Protein AF-A0A1W1VJ06-F1 (afdb_monomer_lite)

Sequence (60 aa):
MPDILIMWRVNLPDGLTELTLSREAPVPEVGDILIGTTETWEVTEVFRDTVGVRIYVRRT

Radius of gyration: 10.54 Å; chains: 1; bounding box: 25×23×20 Å

Foldseek 3Di:
DDDWDFPDWDQDPPQKIKTWTDQPGDFDDQQDWDDDPVFIWGWHDWDQDPPGIITIIHTD

pLDDT: mean 87.5, std 6.34, range [63.66, 94.62]

Secondary structure (DSSP, 8-state):
-----EEEEEEPGGGEEEEEEPTTSPPPPTTPEEE-SS-EEEEEEEEE-SS-EEEEEEE-

Structure (mmCIF, N/CA/C/O backbone):
data_AF-A0A1W1VJ06-F1
#
_entry.id   AF-A0A1W1VJ06-F1
#
loop_
_atom_site.group_PDB
_atom_site.id
_atom_site.type_symbol
_atom_site.label_atom_id
_atom_site.label_alt_id
_atom_site.label_comp_id
_atom_site.label_asym_id
_atom_site.label_entity_id
_atom_site.label_seq_id
_atom_site.pdbx_PDB_ins_code
_atom_site.Cartn_x
_atom_site.Cartn_y
_atom_site.Cartn_z
_atom_site.occupancy
_atom_site.B_iso_or_equiv
_atom_site.auth_seq_id
_atom_site.auth_comp_id
_atom_site.auth_asym_id
_atom_site.auth_atom_id
_atom_site.pdbx_PDB_model_num
ATOM 1 N N . MET A 1 1 ? -5.853 -11.984 -5.774 1.00 63.66 1 MET A N 1
ATOM 2 C CA . MET A 1 1 ? -5.082 -10.908 -5.128 1.00 63.66 1 MET A CA 1
ATOM 3 C C . MET A 1 1 ? -3.664 -11.434 -4.994 1.00 63.66 1 MET A C 1
ATOM 5 O O . MET A 1 1 ? -3.536 -12.532 -4.467 1.00 63.66 1 MET A O 1
ATOM 9 N N . PRO A 1 2 ? -2.657 -10.802 -5.609 1.00 73.19 2 PRO A N 1
ATOM 10 C CA . PRO A 1 2 ? -1.292 -11.304 -5.539 1.00 73.19 2 PRO A CA 1
ATOM 11 C C . PRO A 1 2 ? -0.693 -11.077 -4.147 1.00 73.1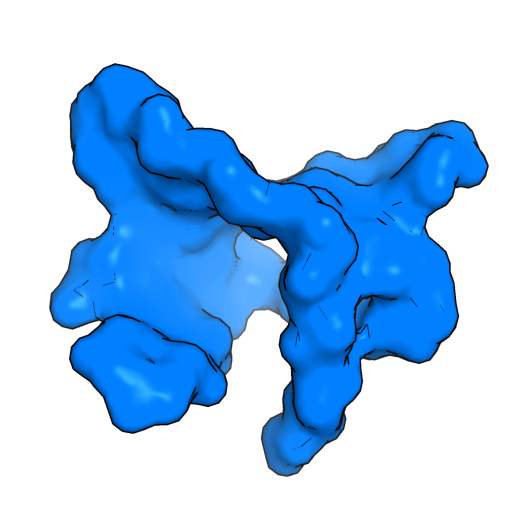9 2 PRO A C 1
ATOM 13 O O . PRO A 1 2 ? -0.993 -10.072 -3.503 1.00 73.19 2 PRO A O 1
ATOM 16 N N . ASP A 1 3 ? 0.162 -11.994 -3.705 1.00 77.88 3 ASP A N 1
ATOM 17 C CA . ASP A 1 3 ? 0.908 -11.840 -2.459 1.00 77.88 3 ASP A CA 1
ATOM 18 C C . ASP A 1 3 ? 1.966 -10.738 -2.605 1.00 77.88 3 ASP A C 1
ATOM 20 O O . ASP A 1 3 ? 2.783 -10.751 -3.530 1.00 77.88 3 ASP A O 1
ATOM 24 N N . ILE A 1 4 ? 1.957 -9.772 -1.684 1.00 82.56 4 ILE A N 1
ATOM 25 C CA . ILE A 1 4 ? 2.927 -8.675 -1.638 1.00 82.56 4 ILE A CA 1
ATOM 26 C C . ILE A 1 4 ? 3.842 -8.895 -0.438 1.00 82.56 4 ILE A C 1
ATOM 28 O O . ILE A 1 4 ? 3.412 -8.833 0.715 1.00 82.56 4 ILE A O 1
ATOM 32 N N . LEU A 1 5 ? 5.128 -9.120 -0.707 1.00 83.06 5 LEU A N 1
ATOM 33 C CA . LEU A 1 5 ? 6.134 -9.202 0.344 1.00 83.06 5 LEU A CA 1
ATOM 34 C C . LEU A 1 5 ? 6.525 -7.794 0.810 1.00 83.06 5 LEU A C 1
ATOM 36 O O . LEU A 1 5 ? 7.157 -7.032 0.070 1.00 83.06 5 LEU A O 1
ATOM 40 N N . ILE A 1 6 ? 6.177 -7.479 2.057 1.00 84.62 6 ILE A N 1
ATOM 41 C CA . ILE A 1 6 ? 6.598 -6.257 2.746 1.00 84.62 6 ILE A CA 1
ATOM 42 C C . ILE A 1 6 ? 7.998 -6.492 3.318 1.00 84.62 6 ILE A C 1
ATOM 44 O O . ILE A 1 6 ? 8.191 -7.316 4.209 1.00 84.62 6 ILE A O 1
ATOM 48 N N . MET A 1 7 ? 8.971 -5.749 2.803 1.00 86.94 7 MET A N 1
ATOM 49 C CA . MET A 1 7 ? 10.366 -5.785 3.246 1.00 86.94 7 MET A CA 1
ATOM 50 C C . MET A 1 7 ? 10.582 -4.958 4.510 1.00 86.94 7 MET A C 1
ATOM 52 O O . MET A 1 7 ? 11.407 -5.304 5.354 1.00 86.94 7 MET A O 1
ATOM 56 N N . TRP A 1 8 ? 9.863 -3.842 4.630 1.00 88.38 8 TRP A N 1
ATOM 57 C CA . TRP A 1 8 ? 10.016 -2.915 5.743 1.00 88.38 8 TRP A CA 1
ATOM 58 C C . TRP A 1 8 ? 8.702 -2.200 6.054 1.00 88.38 8 TRP A C 1
ATOM 60 O O . TRP A 1 8 ? 7.931 -1.905 5.141 1.00 88.38 8 TRP A O 1
ATOM 70 N N . ARG A 1 9 ? 8.463 -1.907 7.337 1.00 90.69 9 ARG A N 1
ATOM 71 C CA . ARG A 1 9 ? 7.2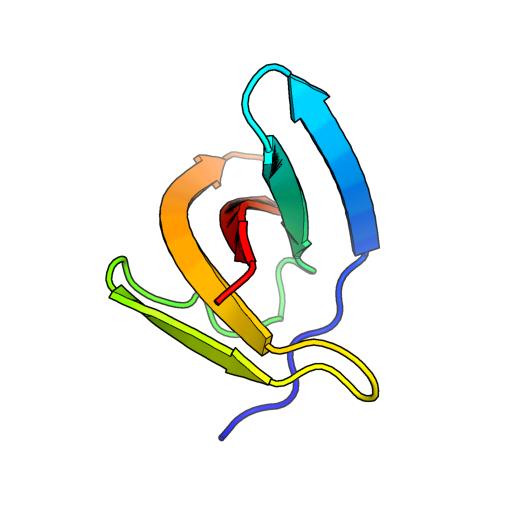87 -1.175 7.832 1.00 90.69 9 ARG A CA 1
ATOM 72 C C . ARG A 1 9 ? 7.725 -0.089 8.810 1.00 90.69 9 ARG A C 1
ATOM 74 O O . ARG A 1 9 ? 8.407 -0.391 9.788 1.00 90.69 9 ARG A O 1
ATOM 81 N N . VAL A 1 10 ? 7.270 1.144 8.595 1.00 92.31 10 VAL A N 1
ATOM 82 C CA . VAL A 1 10 ? 7.453 2.275 9.518 1.00 92.31 10 VAL A CA 1
ATOM 83 C C . VAL A 1 10 ? 6.103 2.914 9.799 1.00 92.31 10 VAL A C 1
ATOM 85 O O . VAL A 1 10 ? 5.379 3.265 8.876 1.00 92.31 10 VAL A O 1
ATOM 88 N N . ASN A 1 11 ? 5.759 3.094 11.073 1.00 90.88 11 ASN A N 1
ATOM 89 C CA . ASN A 1 11 ? 4.587 3.886 11.438 1.00 90.88 11 ASN A CA 1
ATOM 90 C C . ASN A 1 11 ? 4.995 5.362 11.483 1.00 90.88 11 ASN A C 1
ATOM 92 O O . ASN A 1 11 ? 5.940 5.724 12.186 1.00 90.88 11 ASN A O 1
ATOM 96 N N . LEU A 1 12 ? 4.295 6.193 10.722 1.00 88.56 12 LEU A N 1
ATOM 97 C CA . LEU A 1 12 ? 4.514 7.628 10.642 1.00 88.56 12 LEU A CA 1
ATOM 98 C C . LEU A 1 12 ? 3.579 8.374 11.609 1.00 88.56 12 LEU A C 1
ATOM 100 O O . LEU A 1 12 ? 2.591 7.804 12.091 1.00 88.56 12 LEU A O 1
ATOM 104 N N . PRO A 1 13 ? 3.865 9.657 11.897 1.00 84.69 13 PRO A N 1
ATOM 105 C CA . PRO A 1 13 ? 2.888 10.550 12.510 1.00 84.69 13 PRO A CA 1
ATOM 106 C C . PRO A 1 13 ? 1.571 10.557 11.711 1.00 84.69 13 PRO A C 1
ATOM 108 O O . PRO A 1 13 ? 1.527 10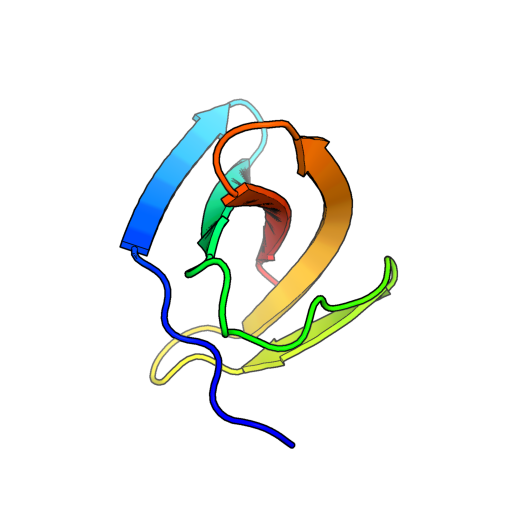.151 10.551 1.00 84.69 13 PRO A O 1
ATOM 111 N N . ASP A 1 14 ? 0.480 10.987 12.343 1.00 82.56 14 ASP A N 1
ATOM 112 C CA . ASP A 1 14 ? -0.844 11.134 11.707 1.00 82.56 14 ASP A CA 1
ATOM 113 C C . ASP A 1 14 ? -1.561 9.821 11.326 1.00 82.56 14 ASP A C 1
ATOM 115 O O . ASP A 1 14 ? -2.619 9.826 10.688 1.00 82.56 14 ASP A O 1
ATOM 119 N N . GLY A 1 15 ? -1.035 8.681 11.788 1.00 83.50 15 GLY A N 1
ATOM 120 C CA . GLY A 1 15 ? -1.647 7.363 11.592 1.00 83.50 15 GLY A CA 1
ATOM 121 C C . GLY A 1 15 ? -1.397 6.764 10.207 1.00 83.50 15 GLY A C 1
ATOM 122 O O . GLY A 1 15 ? -2.086 5.819 9.818 1.00 83.50 15 GLY A O 1
ATOM 123 N N . LEU A 1 16 ? -0.425 7.305 9.472 1.00 91.06 16 LEU A N 1
ATOM 124 C CA . LEU A 1 16 ? 0.083 6.721 8.237 1.00 91.06 16 LEU A CA 1
ATOM 125 C C . LEU A 1 16 ? 1.109 5.628 8.542 1.00 91.06 16 LEU A C 1
ATOM 127 O O . LEU A 1 16 ? 1.788 5.631 9.567 1.00 91.06 16 LEU A O 1
ATOM 131 N N . THR A 1 17 ? 1.226 4.666 7.641 1.00 93.25 17 THR A N 1
ATOM 132 C CA . THR A 1 17 ? 2.241 3.615 7.692 1.00 93.25 17 THR A CA 1
ATOM 133 C C . THR A 1 17 ? 2.959 3.581 6.354 1.00 93.25 17 THR A C 1
ATOM 135 O O . THR A 1 17 ? 2.329 3.425 5.315 1.00 93.25 17 THR A O 1
ATOM 138 N N . GLU A 1 18 ? 4.277 3.718 6.371 1.00 93.81 18 GLU A N 1
ATOM 139 C CA . GLU A 1 18 ? 5.119 3.442 5.214 1.00 93.81 18 GLU A CA 1
ATOM 140 C C . GLU A 1 18 ? 5.383 1.940 5.129 1.00 93.81 18 GLU A C 1
ATOM 142 O O . GLU A 1 18 ? 5.836 1.323 6.099 1.00 93.81 18 GLU A O 1
ATOM 147 N N . LEU A 1 19 ? 5.132 1.358 3.961 1.00 91.50 19 LEU A N 1
ATOM 148 C CA . LEU A 1 19 ? 5.521 -0.003 3.622 1.00 91.50 19 LEU A CA 1
ATOM 149 C C . LEU A 1 19 ? 6.508 0.044 2.459 1.00 91.50 19 LEU A C 1
ATOM 151 O O . LEU A 1 19 ? 6.236 0.632 1.416 1.00 91.50 19 LEU A O 1
ATOM 155 N N . THR A 1 20 ? 7.654 -0.607 2.622 1.00 91.19 20 THR A N 1
ATOM 156 C CA . THR A 1 20 ? 8.576 -0.874 1.515 1.00 91.19 20 THR A CA 1
ATOM 157 C C . THR A 1 20 ? 8.313 -2.277 0.998 1.00 91.19 20 THR A C 1
ATOM 159 O O . THR A 1 20 ? 8.360 -3.242 1.762 1.00 91.19 20 THR A O 1
ATOM 162 N N . LEU A 1 21 ? 8.041 -2.394 -0.296 1.00 89.62 21 LEU A N 1
ATOM 163 C CA . LEU A 1 21 ? 7.761 -3.654 -0.972 1.00 89.62 21 LEU A CA 1
ATOM 164 C C . LEU A 1 21 ? 9.029 -4.198 -1.634 1.00 89.62 21 LEU A C 1
ATOM 166 O O . LEU A 1 21 ? 9.934 -3.441 -2.001 1.00 89.62 21 LEU A O 1
ATOM 170 N N . SER A 1 22 ? 9.080 -5.517 -1.828 1.00 84.94 22 SER A N 1
ATOM 171 C CA . SER A 1 22 ? 10.082 -6.119 -2.713 1.00 84.94 22 SER A CA 1
ATOM 172 C C . SER A 1 22 ? 9.939 -5.572 -4.139 1.00 84.94 22 SER A C 1
ATOM 174 O O . SER A 1 22 ? 8.829 -5.332 -4.609 1.00 84.94 22 SER A O 1
ATOM 176 N N . ARG A 1 23 ? 11.055 -5.426 -4.862 1.00 79.19 23 ARG A N 1
ATOM 177 C CA . ARG A 1 23 ? 11.055 -5.013 -6.280 1.00 79.19 23 ARG A CA 1
ATOM 178 C C . ARG A 1 23 ? 10.277 -5.956 -7.193 1.00 79.19 23 ARG A C 1
ATOM 180 O O . ARG A 1 23 ? 9.826 -5.538 -8.252 1.00 79.19 23 ARG A O 1
ATOM 187 N N . GLU A 1 24 ? 10.179 -7.220 -6.805 1.00 80.81 24 GLU A N 1
ATOM 188 C CA . GLU A 1 24 ? 9.477 -8.256 -7.565 1.00 80.81 24 GLU A CA 1
ATOM 189 C C . GLU A 1 24 ? 7.987 -8.319 -7.213 1.00 80.81 24 GLU A C 1
ATOM 191 O O . GLU A 1 24 ? 7.226 -9.026 -7.871 1.00 80.81 24 GLU A O 1
ATOM 196 N N . ALA A 1 25 ? 7.558 -7.588 -6.177 1.00 81.19 25 ALA A N 1
ATOM 197 C CA . ALA A 1 25 ? 6.162 -7.550 -5.788 1.00 81.19 25 ALA A CA 1
ATOM 198 C C . ALA A 1 25 ? 5.347 -6.700 -6.779 1.00 81.19 25 ALA A C 1
ATOM 200 O O . ALA A 1 25 ? 5.826 -5.664 -7.256 1.00 81.19 25 ALA A O 1
ATOM 201 N N . PRO A 1 26 ? 4.097 -7.094 -7.070 1.00 85.31 26 PRO A N 1
ATOM 202 C CA . PRO A 1 26 ? 3.187 -6.239 -7.811 1.00 85.31 26 PRO A CA 1
ATOM 203 C C . PRO A 1 26 ? 2.963 -4.938 -7.047 1.00 85.31 26 PRO A C 1
ATOM 205 O O . PRO A 1 26 ? 2.811 -4.931 -5.824 1.00 85.31 26 PRO A O 1
ATOM 208 N N . VAL A 1 27 ? 2.963 -3.830 -7.785 1.00 88.44 27 VAL A N 1
ATOM 209 C CA . VAL A 1 27 ? 2.825 -2.502 -7.196 1.00 88.44 27 VAL A CA 1
ATOM 210 C C . VAL A 1 27 ? 1.347 -2.144 -7.112 1.00 88.44 27 VAL A C 1
ATOM 212 O O . VAL A 1 27 ? 0.728 -2.031 -8.171 1.00 88.44 27 VAL A O 1
ATOM 215 N N . PRO A 1 28 ? 0.796 -1.950 -5.903 1.00 89.81 28 PRO A N 1
ATOM 216 C CA . PRO A 1 28 ? -0.587 -1.527 -5.749 1.00 89.81 28 PRO A CA 1
ATOM 217 C C . PRO A 1 28 ? -0.779 -0.085 -6.232 1.00 89.81 28 PRO A C 1
ATOM 219 O O . PRO A 1 28 ? 0.185 0.677 -6.375 1.00 89.81 28 PRO A O 1
ATOM 222 N N . GLU A 1 29 ? -2.029 0.276 -6.486 1.00 92.06 29 GLU A N 1
ATOM 223 C CA . GLU A 1 29 ? -2.455 1.613 -6.885 1.00 92.06 29 GLU A CA 1
ATOM 224 C C . GLU A 1 29 ? -3.051 2.381 -5.698 1.00 92.06 29 GLU A C 1
ATOM 226 O O . GLU A 1 29 ? -3.412 1.814 -4.669 1.00 92.06 29 GLU A O 1
ATOM 231 N N . VAL A 1 30 ? -3.127 3.708 -5.813 1.00 94.25 30 VAL A N 1
ATOM 232 C CA . VAL A 1 30 ? -3.779 4.534 -4.786 1.00 94.25 30 VAL A CA 1
ATOM 233 C C . VAL A 1 30 ? -5.270 4.195 -4.735 1.00 94.25 30 VAL A C 1
ATOM 235 O O . VAL A 1 30 ? -5.933 4.161 -5.769 1.00 94.25 30 VAL A O 1
ATOM 238 N N . GLY A 1 31 ? -5.787 3.969 -3.528 1.00 93.06 31 GLY A N 1
ATOM 239 C CA . GLY A 1 31 ? -7.141 3.479 -3.267 1.00 93.06 31 GLY A CA 1
ATOM 240 C C . GLY A 1 31 ? -7.248 1.953 -3.191 1.00 93.06 31 GLY A C 1
ATOM 241 O O . GLY A 1 31 ? -8.299 1.446 -2.798 1.00 93.06 31 GLY A O 1
ATOM 242 N N . ASP A 1 32 ? -6.183 1.207 -3.516 1.00 92.69 32 ASP A N 1
ATOM 243 C CA . ASP A 1 32 ? -6.182 -0.241 -3.313 1.00 92.69 32 ASP A CA 1
ATOM 244 C C . ASP A 1 32 ? -6.247 -0.587 -1.826 1.00 92.69 32 ASP A C 1
ATOM 246 O O . ASP A 1 32 ? -5.647 0.069 -0.970 1.00 92.69 32 ASP A O 1
ATOM 250 N N . ILE A 1 33 ? -6.936 -1.686 -1.527 1.00 91.69 33 ILE A N 1
ATOM 251 C CA . ILE A 1 33 ? -7.034 -2.231 -0.177 1.00 91.69 33 ILE A CA 1
ATOM 252 C C . ILE A 1 33 ? -6.047 -3.386 -0.027 1.00 91.69 33 ILE A C 1
ATOM 254 O O . ILE A 1 33 ? -6.175 -4.420 -0.681 1.00 91.69 33 ILE A O 1
ATOM 258 N N . LEU A 1 34 ? -5.080 -3.231 0.872 1.00 89.81 34 LEU A N 1
ATOM 259 C CA . LEU A 1 34 ? -4.156 -4.276 1.290 1.00 89.81 34 LEU A CA 1
ATOM 260 C C . LEU A 1 34 ? -4.713 -5.002 2.508 1.00 89.81 34 LEU A C 1
ATOM 262 O O . LEU A 1 34 ? -4.936 -4.407 3.561 1.00 89.81 34 LEU A O 1
ATOM 266 N N . ILE A 1 35 ? -4.903 -6.309 2.372 1.00 88.62 35 ILE A N 1
ATOM 267 C CA . ILE A 1 35 ? -5.405 -7.165 3.445 1.00 88.62 35 ILE A CA 1
ATOM 268 C C . ILE A 1 35 ? -4.213 -7.906 4.040 1.00 88.62 35 ILE A C 1
ATOM 270 O O . ILE A 1 35 ? -3.666 -8.826 3.434 1.00 88.62 35 ILE A O 1
ATOM 274 N N . GLY A 1 36 ? -3.788 -7.473 5.222 1.00 84.75 36 GLY A N 1
ATOM 275 C CA . GLY A 1 36 ? -2.846 -8.210 6.047 1.00 84.75 36 GLY A CA 1
ATOM 276 C C . GLY A 1 36 ? -3.531 -9.329 6.824 1.00 84.75 36 GLY A C 1
ATOM 277 O O . GLY A 1 36 ? -4.749 -9.485 6.826 1.00 84.75 36 GLY A O 1
ATOM 278 N N . THR A 1 37 ? -2.734 -10.100 7.553 1.00 83.12 37 THR A N 1
ATOM 279 C CA . THR A 1 37 ? -3.238 -11.189 8.403 1.00 83.12 37 THR A CA 1
ATOM 280 C C . THR A 1 37 ? -4.081 -10.696 9.579 1.00 83.12 37 THR A C 1
ATOM 282 O O . THR A 1 37 ? -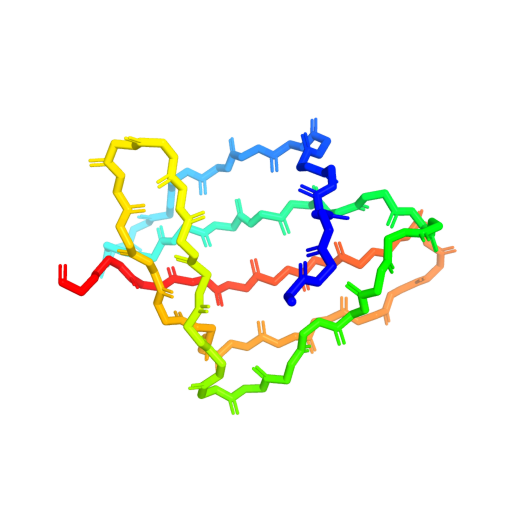4.975 -11.408 10.028 1.00 83.12 37 THR A O 1
ATOM 285 N N . THR A 1 38 ? -3.801 -9.497 10.092 1.00 85.06 38 THR A N 1
ATOM 286 C CA . THR A 1 38 ? -4.461 -8.936 11.286 1.00 85.06 38 THR A CA 1
ATOM 287 C C . THR A 1 38 ? -5.054 -7.548 11.070 1.00 85.06 38 THR A C 1
ATOM 289 O O . THR A 1 38 ? -5.748 -7.034 11.944 1.00 85.06 38 THR A O 1
ATOM 292 N N . GLU A 1 39 ? -4.733 -6.897 9.956 1.00 87.75 39 GLU A N 1
ATOM 293 C CA . GLU A 1 39 ? -5.067 -5.498 9.694 1.00 87.75 39 GLU A CA 1
ATOM 294 C C . GLU A 1 39 ? -5.389 -5.327 8.211 1.00 87.75 39 GLU A C 1
ATOM 296 O O . GLU A 1 39 ? -4.830 -6.026 7.368 1.00 87.75 39 GLU A O 1
ATOM 301 N N . THR A 1 40 ? -6.265 -4.374 7.910 1.00 91.06 40 THR A N 1
ATOM 302 C CA . THR A 1 40 ? -6.554 -3.934 6.547 1.00 91.06 40 THR A CA 1
ATOM 303 C C . THR A 1 40 ? -6.075 -2.499 6.403 1.00 91.06 40 THR A C 1
ATOM 305 O O . THR A 1 40 ? -6.225 -1.691 7.327 1.00 91.06 40 THR A O 1
ATOM 308 N N . TRP A 1 41 ? -5.482 -2.190 5.258 1.00 92.81 41 TRP A N 1
ATOM 309 C CA . TRP A 1 41 ? -4.982 -0.861 4.955 1.00 92.81 41 TRP A CA 1
ATOM 310 C C . TRP A 1 41 ? -5.436 -0.401 3.577 1.00 92.81 41 TRP A C 1
ATOM 312 O O . TRP A 1 41 ? -5.504 -1.196 2.648 1.00 92.81 41 TRP A O 1
ATOM 322 N N . GLU A 1 4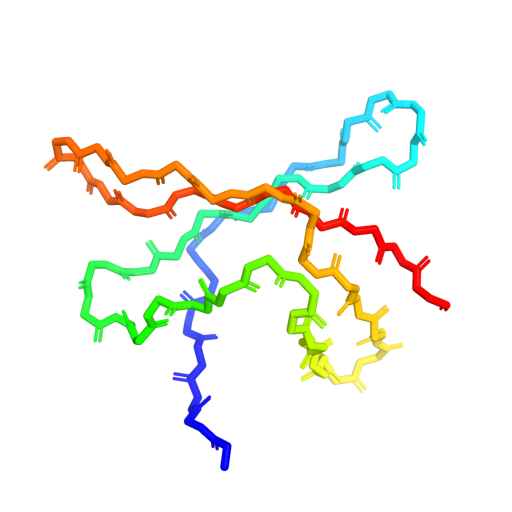2 ? -5.679 0.892 3.434 1.00 94.31 42 GLU A N 1
ATOM 323 C CA . GLU A 1 42 ? -5.906 1.561 2.158 1.00 94.31 42 GLU A CA 1
ATOM 324 C C . GLU A 1 42 ? -4.615 2.252 1.714 1.00 94.31 42 GLU A C 1
ATOM 326 O O . GLU A 1 42 ? -3.976 2.951 2.505 1.00 94.31 42 GLU A O 1
ATOM 331 N N . VAL A 1 43 ? -4.217 2.057 0.458 1.00 94.38 43 VAL A N 1
ATOM 332 C CA . VAL A 1 43 ? -3.046 2.712 -0.129 1.00 94.38 43 VAL A CA 1
ATOM 333 C C . VAL A 1 43 ? -3.376 4.168 -0.421 1.00 94.38 43 VAL A C 1
ATOM 335 O O . VAL A 1 43 ? -4.233 4.468 -1.246 1.00 94.38 43 VAL A O 1
ATOM 338 N N . THR A 1 44 ? -2.668 5.086 0.226 1.00 94.62 44 THR A N 1
ATOM 339 C CA . THR A 1 44 ? -2.873 6.526 0.043 1.00 94.62 44 THR A CA 1
ATOM 340 C C . THR A 1 44 ? -1.904 7.112 -0.973 1.00 94.62 44 THR A C 1
ATOM 342 O O . THR A 1 44 ? -2.275 8.011 -1.721 1.00 94.62 44 THR A O 1
ATOM 345 N N . GLU A 1 45 ? -0.669 6.609 -1.024 1.00 94.44 45 GLU A N 1
ATOM 346 C CA . GLU A 1 45 ? 0.366 7.102 -1.937 1.00 94.44 45 GLU A CA 1
ATOM 347 C C . GLU A 1 45 ? 1.332 5.988 -2.350 1.00 94.44 45 GLU A C 1
ATOM 349 O O . GLU A 1 45 ? 1.601 5.060 -1.584 1.00 94.44 45 GLU A O 1
ATOM 354 N N . VAL A 1 46 ? 1.892 6.102 -3.558 1.00 93.00 46 VAL A N 1
ATOM 355 C CA . VAL A 1 46 ? 2.814 5.118 -4.140 1.00 93.00 46 VAL A CA 1
ATOM 356 C C . VAL A 1 46 ? 4.032 5.830 -4.726 1.00 93.00 46 VAL A C 1
ATOM 358 O O . VAL A 1 46 ? 3.919 6.614 -5.666 1.00 93.00 46 VAL A O 1
ATOM 361 N N . PHE A 1 47 ? 5.213 5.500 -4.213 1.00 91.00 47 PHE A N 1
ATOM 362 C CA . PHE A 1 47 ? 6.511 5.997 -4.659 1.00 91.00 47 PHE A CA 1
ATOM 363 C C . PHE A 1 47 ? 7.316 4.852 -5.261 1.00 91.00 47 PHE A C 1
ATOM 365 O O . PHE A 1 47 ? 7.611 3.850 -4.610 1.00 91.00 47 PHE A O 1
ATOM 372 N N . ARG A 1 48 ? 7.703 5.008 -6.525 1.00 86.94 48 ARG A N 1
ATOM 373 C CA . ARG A 1 48 ? 8.577 4.061 -7.221 1.00 86.94 48 ARG A CA 1
ATOM 374 C C . ARG A 1 48 ? 9.936 4.718 -7.380 1.00 86.94 48 ARG A C 1
ATOM 376 O O . ARG A 1 48 ? 10.024 5.777 -7.998 1.00 86.94 48 ARG A O 1
ATOM 383 N N . ASP A 1 49 ? 10.974 4.113 -6.816 1.00 79.50 49 ASP A N 1
ATOM 384 C CA . ASP A 1 49 ? 12.333 4.632 -6.912 1.00 79.50 49 ASP A CA 1
ATOM 385 C C . ASP A 1 49 ? 13.301 3.616 -7.538 1.00 79.50 49 ASP A C 1
ATOM 387 O O . ASP A 1 49 ? 12.975 2.462 -7.818 1.00 79.50 49 ASP A O 1
ATOM 391 N N . THR A 1 50 ? 14.526 4.103 -7.750 1.00 75.12 50 THR A N 1
ATOM 392 C CA . THR A 1 50 ? 15.773 3.335 -7.811 1.00 75.12 50 THR A CA 1
ATOM 393 C C . THR A 1 50 ? 15.731 1.919 -7.277 1.00 75.12 50 THR A C 1
ATOM 395 O O . THR A 1 50 ? 16.068 0.951 -7.945 1.00 75.12 50 THR A O 1
ATOM 398 N N . VAL A 1 51 ? 15.422 1.853 -5.990 1.00 75.06 51 VAL A N 1
ATOM 399 C CA . VAL A 1 51 ? 15.811 0.856 -4.999 1.00 75.06 51 VAL A CA 1
ATOM 400 C C . VAL A 1 51 ? 14.645 -0.081 -4.691 1.00 75.06 51 VAL A C 1
ATOM 402 O O . VAL A 1 51 ? 14.879 -1.252 -4.405 1.00 75.06 51 VAL A O 1
ATOM 405 N N . GLY A 1 52 ? 13.408 0.363 -4.882 1.00 80.50 52 GLY A N 1
ATOM 406 C CA . GLY A 1 52 ? 12.209 -0.428 -4.687 1.00 80.50 52 GLY A CA 1
ATOM 407 C C . GLY A 1 52 ? 10.936 0.395 -4.820 1.00 80.50 52 GLY A C 1
ATOM 408 O O . GLY A 1 52 ? 10.869 1.414 -5.508 1.00 80.50 52 GLY A O 1
ATOM 409 N N . VAL A 1 53 ? 9.895 -0.096 -4.162 1.00 90.25 53 VAL A N 1
ATOM 410 C CA . VAL A 1 53 ? 8.576 0.529 -4.153 1.00 90.25 53 VAL A CA 1
ATOM 411 C C . VAL A 1 53 ? 8.237 0.830 -2.707 1.00 90.25 53 VAL A C 1
ATOM 413 O O . VAL A 1 53 ? 8.244 -0.070 -1.868 1.00 90.25 53 VAL A O 1
ATOM 416 N N . ARG A 1 54 ? 7.957 2.095 -2.411 1.00 92.69 54 ARG A N 1
ATOM 417 C CA . ARG A 1 54 ? 7.451 2.531 -1.111 1.00 92.69 54 ARG A CA 1
ATOM 418 C C . ARG A 1 54 ? 6.017 2.963 -1.286 1.00 92.69 54 ARG A C 1
ATOM 420 O O . ARG A 1 54 ? 5.691 3.653 -2.244 1.00 92.69 54 ARG A O 1
ATOM 427 N N . ILE A 1 55 ? 5.167 2.568 -0.364 1.00 93.94 55 ILE A N 1
ATOM 428 C CA . ILE A 1 55 ? 3.775 2.983 -0.351 1.00 93.94 55 ILE A CA 1
ATOM 429 C C . ILE A 1 55 ? 3.446 3.538 1.024 1.00 93.94 55 ILE A C 1
ATOM 431 O O . ILE A 1 55 ? 3.930 3.023 2.033 1.00 93.94 55 ILE A O 1
ATOM 435 N N . TYR A 1 56 ? 2.622 4.574 1.061 1.00 94.50 56 TYR A N 1
ATOM 436 C CA . TYR A 1 56 ? 1.973 4.990 2.293 1.00 94.50 56 TYR A CA 1
ATOM 437 C C . TYR A 1 56 ? 0.580 4.399 2.323 1.00 94.50 56 TYR A C 1
ATOM 439 O O . TYR A 1 56 ? -0.140 4.396 1.322 1.00 94.50 56 TYR A O 1
ATOM 447 N N . VAL A 1 57 ? 0.227 3.868 3.483 1.00 94.25 57 VAL A N 1
ATOM 448 C CA . VAL A 1 57 ? -1.062 3.247 3.719 1.00 94.25 57 VAL A CA 1
ATOM 449 C C . VAL A 1 57 ? -1.672 3.775 5.002 1.00 94.25 57 VAL A C 1
ATOM 451 O O . VAL A 1 57 ? -0.968 4.173 5.936 1.00 94.25 57 VAL A O 1
ATOM 454 N N . ARG A 1 58 ? -2.997 3.738 5.069 1.00 93.69 58 ARG A N 1
ATOM 455 C CA . ARG A 1 58 ? -3.764 4.098 6.256 1.00 93.69 58 ARG A CA 1
ATOM 456 C C . ARG A 1 58 ? -4.606 2.917 6.697 1.00 93.69 58 ARG A C 1
ATOM 458 O O . ARG A 1 58 ? -5.192 2.232 5.87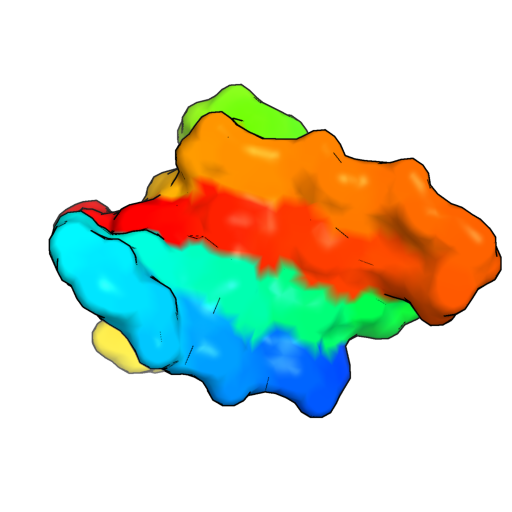0 1.00 93.69 58 ARG A O 1
ATOM 465 N N . ARG A 1 59 ? -4.663 2.667 8.003 1.00 88.81 59 ARG A N 1
ATOM 466 C CA . ARG A 1 59 ? -5.521 1.613 8.552 1.00 88.81 59 ARG A CA 1
ATOM 467 C C . ARG A 1 59 ? -6.993 1.973 8.332 1.00 88.81 59 ARG A C 1
ATOM 469 O O . ARG A 1 59 ? -7.376 3.110 8.613 1.00 88.81 59 ARG A O 1
ATOM 476 N N . THR A 1 60 ? -7.761 1.008 7.835 1.00 82.88 60 THR A N 1
ATOM 477 C CA . THR A 1 60 ? -9.214 1.110 7.635 1.00 82.88 60 THR A CA 1
ATOM 478 C C . THR A 1 60 ? -9.972 0.636 8.870 1.00 82.88 60 THR A C 1
ATOM 480 O O . THR A 1 60 ? -9.465 -0.279 9.564 1.00 82.88 60 THR A O 1
#

Organism: NCBI:txid695939